Protein 4J44 (pdb70)

GO terms:
  GO:0061630 ubiquitin protein ligase activity (F, IDA)
  GO:0004869 cysteine-type endopeptidase inhibitor activity (F, IDA)
  GO:0042742 defense response to bacterium (P, IDA)
  GO:0032481 positive regulation of type I interferon production (P, IDA)
  GO:0070427 nucleotide-binding oligomerization domain containing 1 signaling pathway (P, IDA)
  GO:0070431 nucleotide-binding oligomerization domain containing 2 signaling pathway (P, IDA)
  GO:0005737 cytoplasm (C, IC)
  GO:0005515 protein binding (F, IPI)
  GO:0004842 ubiquitin-protein transferase activity (F, IDA)
  GO:0005634 nucleus (C, IDA)
  GO:0005737 cytoplasm (C, IDA)
  GO:0043066 negative regulation of apoptotic process (P, IDA)
  GO:0043123 positive regulation of canonical NF-kappaB signal transduction (P, IDA)
  GO:1902530 positive regulation of protein linear polyubiquitination (P, IDA)
  GO:0070534 protein K63-linked ubiquitination (P, IDA)
  GO:0061630 ubiquitin protein ligase activity (F, EXP)
  GO:0005634 nucleus (C, EXP)
  GO:0005737 cytoplasm (C, EXP)
  GO:0045088 regulation of innate immune response (P, TAS)
  GO:0030510 regulation of BMP signaling pathway (P, TAS)

B-factor: mean 21.49, std 8.93, range [11.05, 57.55]

CATH classification: 1.10.1170.10

Structure (mmCIF, N/CA/C/O backbone):
data_4J44
#
_entry.id   4J44
#
_cell.length_a   74.889
_cell.length_b   74.889
_cell.length_c   109.022
_cell.angle_alpha   90.00
_cell.angle_beta   90.00
_cell.angle_gamma   90.00
#
_symmetry.space_group_name_H-M   'I 4 2 2'
#
loop_
_entity.id
_entity.type
_entity.pdbx_description
1 polymer 'E3 ubiquitin-protein ligase XIAP'
2 polymer 'PEPTIDE (ALA-ILE-ALA-VAL)'
3 non-polymer 'ZINC ION'
4 water water
#
loop_
_atom_site.group_PDB
_atom_site.id
_atom_site.type_symbol
_atom_site.label_atom_id
_atom_site.label_alt_id
_atom_site.label_comp_id
_atom_site.label_asym_id
_atom_site.label_entity_id
_atom_site.label_seq_id
_atom_site.pdbx_PDB_ins_code
_atom_site.Cartn_x
_atom_site.Cartn_y
_atom_site.Cartn_z
_atom_site.occupancy
_atom_site.B_iso_or_equiv
_atom_site.auth_seq_id
_atom_site.auth_comp_id
_atom_site.auth_asym_id
_atom_site.auth_atom_id
_atom_site.pdbx_PDB_model_num
ATOM 1 N N . GLY A 1 1 ? 11.922 14.235 24.934 1.00 35.09 151 GLY A N 1
ATOM 2 C CA . GLY A 1 1 ? 11.842 14.243 23.437 1.00 31.39 151 GLY A CA 1
ATOM 3 C C . GLY A 1 1 ? 13.174 14.020 22.742 1.00 27.36 151 GLY A C 1
ATOM 4 O O . GLY A 1 1 ? 14.247 13.994 23.364 1.00 28.59 151 GLY A O 1
ATOM 5 N N . THR A 1 2 ? 13.111 13.860 21.437 1.00 23.50 152 THR A N 1
ATOM 6 C CA . THR A 1 2 ? 14.296 13.501 20.682 1.00 21.67 152 THR A CA 1
ATOM 7 C C . THR A 1 2 ? 15.083 14.721 20.179 1.00 19.18 152 THR A C 1
ATOM 8 O O . THR A 1 2 ? 16.183 14.538 19.705 1.00 17.72 152 THR A O 1
ATOM 12 N N . ILE A 1 3 ? 14.519 15.919 20.323 1.00 19.27 153 ILE A N 1
ATOM 13 C CA . ILE A 1 3 ? 15.209 17.198 20.090 1.00 18.24 153 ILE A CA 1
ATOM 14 C C . ILE A 1 3 ? 15.076 18.002 21.369 1.00 17.72 153 ILE A C 1
ATOM 15 O O . ILE A 1 3 ? 14.244 17.655 22.266 1.00 19.76 153 ILE A O 1
ATOM 20 N N . TYR A 1 4 ? 15.919 19.011 21.547 1.00 16.40 154 TYR A N 1
ATOM 21 C CA . TYR A 1 4 ? 15.862 19.787 22.770 1.00 16.16 154 TYR A CA 1
ATOM 22 C C . TYR A 1 4 ? 16.445 21.171 22.426 1.00 15.46 154 TYR A C 1
ATOM 23 O O . TYR A 1 4 ? 17.497 21.234 21.838 1.00 15.53 154 TYR A O 1
ATOM 32 N N . PRO A 1 5 ? 15.753 22.275 22.773 1.00 15.06 155 PRO A N 1
ATOM 33 C CA . PRO A 1 5 ? 16.242 23.614 22.467 1.00 14.61 155 PRO A CA 1
ATOM 34 C C . PRO A 1 5 ? 17.461 23.942 23.297 1.00 15.99 155 PRO A C 1
ATOM 35 O O . PRO A 1 5 ? 17.523 23.664 24.514 1.00 15.85 155 PRO A O 1
ATOM 39 N N . ARG A 1 6 ? 18.452 24.571 22.700 1.00 17.36 156 ARG A N 1
ATOM 40 C CA . ARG A 1 6 ? 19.549 25.127 23.446 1.00 20.37 156 ARG A CA 1
ATOM 41 C C . ARG A 1 6 ? 19.120 26.112 24.525 1.00 18.96 156 ARG A C 1
ATOM 42 O O . ARG A 1 6 ? 19.762 26.095 25.598 1.00 21.85 156 ARG A O 1
ATOM 50 N N . ASN A 1 7 ? 18.053 26.891 24.320 1.00 19.05 157 ASN A N 1
ATOM 51 C CA . ASN A 1 7 ? 17.516 27.828 25.366 1.00 18.19 157 ASN A CA 1
ATOM 52 C C . ASN A 1 7 ? 15.998 27.781 25.528 1.00 19.43 157 ASN A C 1
ATOM 53 O O . ASN A 1 7 ? 15.229 28.465 24.860 1.00 18.22 157 ASN A O 1
ATOM 58 N N . PRO A 1 8 ? 15.512 26.896 26.435 1.00 19.03 158 PRO A N 1
ATOM 59 C CA . PRO A 1 8 ? 14.085 26.641 26.656 1.00 19.86 158 PRO A CA 1
ATOM 60 C C . PRO A 1 8 ? 13.282 27.896 27.025 1.00 17.89 158 PRO A C 1
ATOM 61 O O . PRO A 1 8 ? 12.177 28.094 26.464 1.00 21.75 158 PRO A O 1
ATOM 65 N N . ALA A 1 9 ? 13.848 28.791 27.766 1.00 22.98 159 ALA A N 1
ATOM 66 C CA . ALA A 1 9 ? 13.144 30.021 28.159 1.00 24.81 159 ALA A CA 1
ATOM 67 C C . ALA A 1 9 ? 12.843 30.882 26.923 1.00 26.00 159 ALA A C 1
ATOM 68 O O . ALA A 1 9 ? 11.750 31.473 26.787 1.00 30.29 159 ALA A O 1
ATOM 70 N N . MET A 1 10 ? 13.767 30.846 25.964 1.00 22.17 160 MET A N 1
ATOM 71 C CA . MET A 1 10 ? 13.619 31.631 24.735 1.00 20.34 160 MET A CA 1
ATOM 72 C C . MET A 1 10 ? 12.808 30.928 23.733 1.00 19.48 160 MET A C 1
ATOM 73 O O . MET A 1 10 ? 12.639 31.344 22.603 1.00 18.54 160 MET A O 1
ATOM 78 N N . TYR A 1 11 ? 12.196 29.843 24.239 1.00 21.78 161 TYR A N 1
ATOM 79 C CA . TYR A 1 11 ? 11.213 29.126 23.518 1.00 23.13 161 TYR A CA 1
ATOM 80 C C . TYR A 1 11 ? 10.066 30.018 23.054 1.00 21.41 161 TYR A C 1
ATOM 81 O O . TYR A 1 11 ? 9.525 29.867 21.976 1.00 24.45 161 TYR A O 1
ATOM 90 N N . SER A 1 12 ? 9.700 30.985 23.911 1.00 19.11 162 SER A N 1
ATOM 91 C CA . SER A 1 12 ? 8.624 31.914 23.718 1.00 20.62 162 SER A CA 1
ATOM 92 C C . SER A 1 12 ? 9.115 33.057 22.812 1.00 19.58 162 SER A C 1
ATOM 93 O O . SER A 1 12 ? 10.162 33.692 23.120 1.00 18.29 162 SER A O 1
ATOM 96 N N . GLU A 1 13 ? 8.341 33.378 21.776 1.00 18.87 163 GLU A N 1
ATOM 97 C CA . GLU A 1 13 ? 8.651 34.503 20.887 1.00 20.04 163 GLU A CA 1
ATOM 98 C C . GLU A 1 13 ? 8.585 35.816 21.647 1.00 20.95 163 GLU A C 1
ATOM 99 O O . GLU A 1 13 ? 9.390 36.726 21.388 1.00 20.01 163 GLU A O 1
ATOM 105 N N . GLU A 1 14 ? 7.663 35.948 22.592 1.00 20.78 164 GLU A N 1
ATOM 106 C CA . GLU A 1 14 ? 7.578 37.146 23.395 1.00 21.14 164 GLU A CA 1
ATOM 107 C C . GLU A 1 14 ? 8.826 37.314 24.260 1.00 19.23 164 GLU A C 1
ATOM 108 O O . GLU A 1 14 ? 9.301 38.447 24.410 1.00 19.64 164 GLU A O 1
ATOM 114 N N . ALA A 1 15 ? 9.350 36.240 24.817 1.00 18.16 165 ALA A N 1
ATOM 115 C CA . ALA A 1 15 ? 10.586 36.318 25.595 1.00 18.72 165 ALA A CA 1
ATOM 116 C C . ALA A 1 15 ? 11.748 36.732 24.695 1.00 16.80 165 ALA A C 1
ATOM 117 O O . ALA A 1 15 ? 12.611 37.515 25.121 1.00 17.21 165 ALA A O 1
ATOM 119 N N . ARG A 1 16 ? 11.790 36.223 23.457 1.00 16.47 166 ARG A N 1
ATOM 120 C CA . ARG A 1 16 ? 12.843 36.625 22.500 1.00 15.58 166 ARG A CA 1
ATOM 121 C C . ARG A 1 16 ? 12.698 38.096 22.190 1.00 16.11 166 ARG A C 1
ATOM 122 O O . ARG A 1 16 ? 13.711 38.807 22.090 1.00 16.40 166 ARG A O 1
ATOM 130 N N . LEU A 1 17 ? 11.512 38.605 21.961 1.00 16.84 167 LEU A N 1
ATOM 131 C CA . LEU A 1 17 ? 11.293 39.970 21.619 1.00 18.06 167 LEU A CA 1
ATOM 132 C C . LEU A 1 17 ? 11.783 40.871 22.733 1.00 17.64 167 LEU A C 1
ATOM 133 O O . LEU A 1 17 ? 12.487 41.853 22.488 1.00 17.30 167 LEU A O 1
ATOM 138 N N . LYS A 1 18 ? 11.453 40.556 23.979 1.00 18.44 168 LYS A N 1
ATOM 139 C CA . LYS A 1 18 ? 11.920 41.350 25.113 1.00 18.36 168 LYS A CA 1
ATOM 140 C C . LYS A 1 18 ? 13.431 41.472 25.214 1.00 17.26 168 LYS A C 1
ATOM 141 O O . LYS A 1 18 ? 13.967 42.472 25.704 1.00 16.37 168 LYS A O 1
ATOM 147 N N . SER A 1 19 ? 14.137 40.443 24.740 1.00 16.02 169 SER A N 1
ATOM 148 C CA . SER A 1 19 ? 15.609 40.454 24.805 1.00 15.95 169 SER A CA 1
ATOM 149 C C . SER A 1 19 ? 16.229 41.579 24.000 1.00 15.26 169 SER A C 1
ATOM 150 O O . SER A 1 19 ? 17.375 41.887 24.246 1.00 16.17 169 SER A O 1
ATOM 153 N N . PHE A 1 20 ? 15.479 42.210 23.091 1.00 15.08 170 PHE A N 1
ATOM 154 C CA . PHE A 1 20 ? 15.995 43.280 22.256 1.00 14.95 170 PHE A CA 1
ATOM 155 C C . PHE A 1 20 ? 15.830 44.677 22.852 1.00 15.75 170 PHE A C 1
ATOM 156 O O . PHE A 1 20 ? 16.050 45.663 22.181 1.00 16.71 170 PHE A O 1
ATOM 164 N N . GLN A 1 21 ? 15.508 44.746 24.138 1.00 17.38 171 GLN A N 1
ATOM 165 C CA . GLN A 1 21 ? 15.389 46.031 24.811 1.00 18.89 171 GLN A CA 1
ATOM 166 C C . GLN A 1 21 ? 16.534 46.994 24.534 1.00 18.48 171 GLN A C 1
ATOM 167 O O . GLN A 1 21 ? 16.286 48.190 24.342 1.00 19.46 171 GLN A O 1
ATOM 173 N N . ASN A 1 22 ? 17.750 46.467 24.533 1.00 16.37 172 ASN A N 1
ATOM 174 C CA . ASN A 1 22 ? 18.936 47.311 24.350 1.00 17.29 172 ASN A CA 1
ATOM 175 C C . ASN A 1 22 ? 19.663 46.968 23.045 1.00 15.21 172 ASN A C 1
ATOM 176 O O . ASN A 1 22 ? 20.874 47.211 22.898 1.00 16.05 172 ASN A O 1
ATOM 181 N N . TRP A 1 23 ? 18.947 46.433 22.056 1.00 13.73 173 TRP A N 1
ATOM 182 C CA . TRP A 1 23 ? 19.457 46.247 20.700 1.00 13.16 173 TRP A CA 1
ATOM 183 C C . TRP A 1 23 ? 20.038 47.574 20.198 1.00 13.38 173 TRP A C 1
ATOM 184 O O . TRP A 1 23 ? 19.429 48.620 20.358 1.00 13.39 173 TRP A O 1
ATOM 195 N N . PRO A 1 24 ? 21.231 47.557 19.583 1.00 14.32 174 PRO A N 1
ATOM 196 C CA . PRO A 1 24 ? 21.857 48.863 19.293 1.00 14.57 174 PRO A CA 1
ATOM 197 C C . PRO A 1 24 ? 21.174 49.635 18.195 1.00 13.23 174 PRO A C 1
ATOM 198 O O . PRO A 1 24 ? 20.549 49.070 17.280 1.00 12.81 174 PRO A O 1
ATOM 202 N N . ASP A 1 25 ? 21.365 50.939 18.239 1.00 13.21 175 ASP A N 1
ATOM 203 C CA . ASP A 1 25 ? 20.694 51.810 17.299 1.00 14.25 175 ASP A CA 1
ATOM 204 C C . ASP A 1 25 ? 21.224 51.677 15.877 1.00 13.90 175 ASP A C 1
ATOM 205 O O . ASP A 1 25 ? 20.501 52.028 14.952 1.00 15.94 175 ASP A O 1
ATOM 210 N N . TYR A 1 26 ? 22.423 51.150 15.682 1.00 13.89 176 TYR A N 1
ATOM 211 C CA . TYR A 1 26 ? 22.938 50.939 14.317 1.00 14.61 176 TYR A CA 1
ATOM 212 C C . TYR A 1 26 ? 22.469 49.606 13.714 1.00 15.22 176 TYR A C 1
ATOM 213 O O . TYR A 1 26 ? 22.640 49.407 12.503 1.00 16.00 176 TYR A O 1
ATOM 222 N N . ALA A 1 27 ? 21.838 48.740 14.500 1.00 15.36 177 ALA A N 1
ATOM 223 C CA . ALA A 1 27 ? 21.519 47.403 14.026 1.00 15.13 177 ALA A CA 1
ATOM 224 C C . ALA A 1 27 ? 20.227 47.490 13.250 1.00 15.75 177 ALA A C 1
ATOM 225 O O . ALA A 1 27 ? 19.156 47.781 13.822 1.00 16.05 177 ALA A O 1
ATOM 227 N N . HIS A 1 28 ? 20.255 47.272 11.951 1.00 15.39 178 HIS A N 1
ATOM 228 C CA . HIS A 1 28 ? 19.117 47.628 11.118 1.00 16.71 178 HIS A CA 1
ATOM 229 C C . HIS A 1 28 ? 17.947 46.661 11.128 1.00 16.05 178 HIS A C 1
ATOM 230 O O . HIS A 1 28 ? 16.812 47.076 10.903 1.00 17.61 178 HIS A O 1
ATOM 237 N N A LEU A 1 29 ? 18.187 45.378 11.400 0.50 14.08 179 LEU A N 1
ATOM 238 N N B LEU A 1 29 ? 18.187 45.385 11.418 0.50 14.07 179 LEU A N 1
ATOM 239 C CA A LEU A 1 29 ? 17.083 44.420 11.426 0.50 14.14 179 LEU A CA 1
ATOM 240 C CA B LEU A 1 29 ? 17.089 44.426 11.448 0.50 14.14 179 LEU A CA 1
ATOM 241 C C A LEU A 1 29 ? 16.226 44.691 12.649 0.50 13.56 179 LEU A C 1
ATOM 242 C C B LEU A 1 29 ? 16.225 44.686 12.662 0.50 13.55 179 LEU A C 1
ATOM 243 O O A LEU A 1 29 ? 16.717 45.116 13.681 0.50 14.11 179 LEU A O 1
ATOM 244 O O B LEU A 1 29 ? 16.711 45.080 13.708 0.50 14.16 179 LEU A O 1
ATOM 253 N N . THR A 1 30 ? 14.936 44.463 12.499 1.00 13.20 180 THR A N 1
ATOM 254 C CA . THR A 1 30 ? 13.998 44.669 13.597 1.00 13.70 180 THR A CA 1
ATOM 255 C C . THR A 1 30 ? 13.966 43.482 14.557 1.00 13.20 180 THR A C 1
ATOM 256 O O . THR A 1 30 ? 14.070 42.286 14.143 1.00 13.13 180 THR A O 1
ATOM 260 N N . PRO A 1 31 ? 13.806 43.773 15.849 1.00 13.10 181 PRO A N 1
ATOM 261 C CA . PRO A 1 31 ? 13.503 42.730 16.828 1.00 14.01 181 PRO A CA 1
ATOM 262 C C . PRO A 1 31 ? 12.349 41.820 16.403 1.00 14.28 181 PRO A C 1
ATOM 263 O O . PRO A 1 31 ? 12.414 40.598 16.568 1.00 14.61 181 PRO A O 1
ATOM 267 N N . ARG A 1 32 ? 11.319 42.390 15.787 1.00 14.21 182 ARG A N 1
ATOM 268 C CA . ARG A 1 32 ? 10.197 41.592 15.324 1.00 16.38 182 ARG A CA 1
ATOM 269 C C . ARG A 1 32 ? 10.645 40.510 14.346 1.00 15.65 182 ARG A C 1
ATOM 270 O O . ARG A 1 32 ? 10.298 39.345 14.515 1.00 15.41 182 ARG A O 1
ATOM 278 N N . GLU A 1 33 ? 11.407 40.894 13.336 1.00 14.98 183 GLU A N 1
ATOM 279 C CA . GLU A 1 33 ? 11.839 39.934 12.330 1.00 15.14 183 GLU A CA 1
ATOM 280 C C . GLU A 1 33 ? 12.770 38.882 12.965 1.00 14.08 183 GLU A C 1
ATOM 281 O O . GLU A 1 33 ? 12.675 37.688 12.704 1.00 13.95 183 GLU A O 1
ATOM 287 N N . LEU A 1 34 ? 13.712 39.336 13.804 1.00 12.56 184 LEU A N 1
ATOM 288 C CA . LEU A 1 34 ? 14.715 38.445 14.376 1.00 12.35 184 LEU A CA 1
ATOM 289 C C . LEU A 1 34 ? 14.048 37.396 15.296 1.00 12.42 184 LEU A C 1
ATOM 290 O O . LEU A 1 34 ? 14.301 36.194 15.208 1.00 12.68 184 LEU A O 1
ATOM 295 N N . ALA A 1 35 ? 13.184 37.871 16.196 1.00 13.08 185 ALA A N 1
ATOM 296 C CA . ALA A 1 35 ? 12.465 37.000 17.138 1.00 13.35 185 ALA A CA 1
ATOM 297 C C . ALA A 1 35 ? 11.585 35.986 16.414 1.00 14.19 185 ALA A C 1
ATOM 298 O O . ALA A 1 35 ? 11.531 34.803 16.836 1.00 14.74 185 ALA A O 1
ATOM 300 N N . SER A 1 36 ? 10.967 36.417 15.335 1.00 14.98 186 SER A N 1
ATOM 301 C CA . SER A 1 36 ? 10.142 35.488 14.545 1.00 16.63 186 SER A CA 1
ATOM 302 C C . SER A 1 36 ? 10.951 34.345 13.958 1.00 16.06 186 SER A C 1
ATOM 303 O O . SER A 1 36 ? 10.421 33.241 13.764 1.00 17.34 186 SER A O 1
ATOM 306 N N . ALA A 1 37 ? 12.214 34.611 13.611 1.00 13.55 187 ALA A N 1
ATOM 307 C CA . ALA A 1 37 ? 13.156 33.621 13.056 1.00 13.52 187 ALA A CA 1
ATOM 308 C C . ALA A 1 37 ? 13.841 32.795 14.127 1.00 12.47 187 ALA A C 1
ATOM 309 O O . ALA A 1 37 ? 14.750 32.040 13.843 1.00 12.76 187 ALA A O 1
ATOM 311 N N . GLY A 1 38 ? 13.375 32.882 15.378 1.00 12.81 188 GLY A N 1
ATOM 312 C CA . GLY A 1 38 ? 13.918 32.097 16.448 1.00 13.13 188 GLY A CA 1
ATOM 313 C C . GLY A 1 38 ? 15.048 32.708 17.244 1.00 12.56 188 GLY A C 1
ATOM 314 O O . GLY A 1 38 ? 15.615 32.052 18.088 1.00 12.62 188 GLY A O 1
ATOM 315 N N . LEU A 1 39 ? 15.392 33.956 16.906 1.00 12.02 189 LEU A N 1
ATOM 316 C CA . LEU A 1 39 ? 16.617 34.583 17.378 1.00 12.18 189 LEU A CA 1
ATOM 317 C C . LEU A 1 39 ? 16.357 35.563 18.523 1.00 11.74 189 LEU A C 1
ATOM 318 O O . LEU A 1 39 ? 15.351 36.286 18.534 1.00 13.77 189 LEU A O 1
ATOM 323 N N . TYR A 1 40 ? 17.263 35.580 19.502 1.00 12.59 190 TYR A N 1
ATOM 324 C CA . TYR A 1 40 ? 17.192 36.513 20.595 1.00 12.53 190 TYR A CA 1
ATOM 325 C C . TYR A 1 40 ? 18.546 37.198 20.780 1.00 12.51 190 TYR A C 1
ATOM 326 O O . TYR A 1 40 ? 19.571 36.710 20.354 1.00 12.47 190 TYR A O 1
ATOM 335 N N . TYR A 1 41 ? 18.525 38.323 21.456 1.00 12.38 191 TYR A N 1
ATOM 336 C CA . TYR A 1 41 ? 19.731 39.125 21.584 1.00 13.26 191 TYR A CA 1
ATOM 337 C C . TYR A 1 41 ? 20.613 38.607 22.703 1.00 14.37 191 TYR A C 1
ATOM 338 O O . TYR A 1 41 ? 20.127 38.420 23.827 1.00 15.95 191 TYR A O 1
ATOM 347 N N . THR A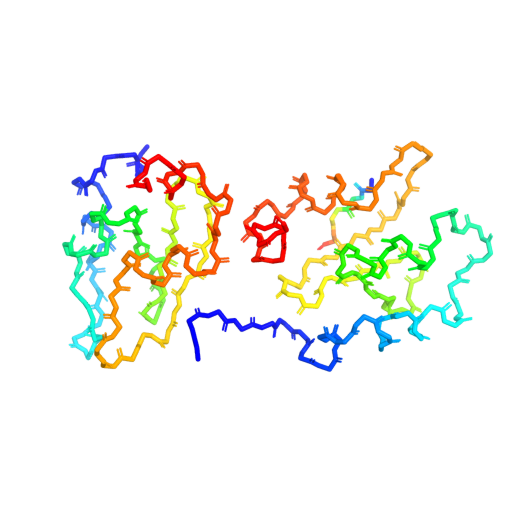 1 42 ? 21.898 38.457 22.418 1.00 14.90 192 THR A N 1
ATOM 348 C CA . THR A 1 42 ? 22.876 37.990 23.409 1.00 15.82 192 THR A CA 1
ATOM 349 C C . THR A 1 42 ? 23.387 39.116 24.304 1.00 16.08 192 THR A C 1
ATOM 350 O O . THR A 1 42 ? 24.055 38.849 25.287 1.00 17.38 192 THR A O 1
ATOM 354 N N . GLY A 1 43 ? 23.061 40.365 23.981 1.00 15.39 193 GLY A N 1
ATOM 355 C CA . GLY A 1 43 ? 23.537 41.517 24.735 1.00 16.56 193 GLY A CA 1
ATOM 356 C C . GLY A 1 43 ? 24.890 42.043 24.3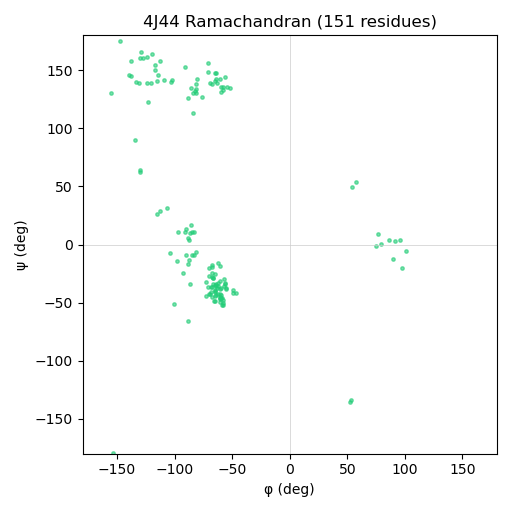07 1.00 18.60 193 GLY A C 1
ATOM 357 O O . GLY A 1 43 ? 25.369 42.987 24.949 1.00 19.67 193 GLY A O 1
ATOM 358 N N . ILE A 1 44 ? 25.484 41.482 23.264 1.00 17.34 194 ILE A N 1
ATOM 359 C CA . ILE A 1 44 ? 26.815 41.842 22.797 1.00 19.39 194 ILE A CA 1
ATOM 360 C C . ILE A 1 44 ? 26.713 42.273 21.350 1.00 17.44 194 ILE A C 1
ATOM 361 O O . ILE A 1 44 ? 26.272 41.511 20.531 1.00 17.35 194 ILE A O 1
ATOM 366 N N . GLY A 1 45 ? 27.142 43.491 21.035 1.00 17.16 195 GLY A N 1
ATOM 367 C CA . GLY A 1 45 ? 27.136 43.956 19.652 1.00 16.28 195 GLY A CA 1
ATOM 368 C C . GLY A 1 45 ? 25.776 43.782 18.973 1.00 14.51 195 GLY A C 1
ATOM 369 O O . GLY A 1 45 ? 24.750 44.153 19.548 1.00 15.52 195 GLY A O 1
ATOM 370 N N . ASP A 1 46 ? 25.771 43.292 17.763 1.00 13.76 196 ASP A N 1
ATOM 371 C CA . ASP A 1 46 ? 24.546 42.909 17.080 1.00 13.10 196 ASP A CA 1
ATOM 372 C C . ASP A 1 46 ? 24.413 41.382 17.014 1.00 12.74 196 ASP A C 1
ATOM 373 O O . ASP A 1 46 ? 23.797 40.855 16.090 1.00 12.23 196 ASP A O 1
ATOM 378 N N . GLN A 1 47 ? 24.944 40.685 18.018 1.00 13.26 197 GLN A N 1
ATOM 379 C CA . GLN A 1 47 ? 25.027 39.229 18.006 1.00 13.23 197 GLN A CA 1
ATOM 380 C C . GLN A 1 47 ? 23.716 38.659 18.603 1.00 13.00 197 GLN A C 1
ATOM 381 O O . GLN A 1 47 ? 23.303 39.008 19.710 1.00 13.49 197 GLN A O 1
ATOM 387 N N . VAL A 1 48 ? 23.084 37.766 17.826 1.00 12.64 198 VAL A N 1
ATOM 388 C CA . VAL A 1 48 ? 21.863 37.086 18.237 1.00 12.21 198 VAL A CA 1
ATOM 389 C C . VAL A 1 48 ? 22.140 35.611 18.247 1.00 12.24 198 VAL A C 1
ATOM 390 O O . VAL A 1 48 ? 23.114 35.121 17.675 1.00 12.89 198 VAL A O 1
ATOM 394 N N . GLN A 1 49 ? 21.246 34.881 18.907 1.00 12.09 199 GLN A N 1
ATOM 395 C CA . GLN A 1 49 ? 21.351 33.421 19.042 1.00 12.83 199 GLN A CA 1
ATOM 396 C C . GLN A 1 49 ? 19.992 32.767 18.843 1.00 11.78 199 GLN A C 1
ATOM 397 O O . GLN A 1 49 ? 18.965 33.331 19.235 1.00 12.55 199 GLN A O 1
ATOM 403 N N . CYS A 1 50 ? 20.012 31.578 18.235 1.00 12.40 200 CYS A N 1
ATOM 404 C CA . CYS A 1 50 ? 18.778 30.793 18.080 1.00 12.27 200 CYS A CA 1
ATOM 405 C C . CYS A 1 50 ? 18.476 29.969 19.346 1.00 12.03 200 CYS A C 1
ATOM 406 O O . CYS A 1 50 ? 19.343 29.263 19.850 1.00 13.93 200 CYS A O 1
ATOM 409 N N . PHE A 1 51 ? 17.227 30.066 19.829 1.00 12.86 201 PHE A N 1
ATOM 410 C CA . PHE A 1 51 ? 16.826 29.306 20.999 1.00 13.33 201 PHE A CA 1
ATOM 411 C C . PHE A 1 51 ? 16.845 27.801 20.746 1.00 13.40 201 PHE A C 1
ATOM 412 O O . PHE A 1 51 ? 16.973 27.009 21.716 1.00 14.57 201 PHE A O 1
ATOM 420 N N . ALA A 1 52 ? 16.701 27.376 19.495 1.00 12.22 202 ALA A N 1
ATOM 421 C CA . ALA A 1 52 ? 16.558 25.981 19.121 1.00 12.86 202 ALA A CA 1
ATOM 422 C C . ALA A 1 52 ? 17.917 25.349 18.903 1.00 12.46 202 ALA A C 1
ATOM 423 O O . ALA A 1 52 ? 18.330 24.477 19.675 1.00 13.50 202 ALA A O 1
ATOM 425 N N . CYS A 1 53 ? 18.660 25.800 17.878 1.00 12.84 203 CYS A N 1
ATOM 426 C CA . CYS A 1 53 ? 19.922 25.159 17.496 1.00 12.60 203 CYS A CA 1
ATOM 427 C C . CYS A 1 53 ? 21.116 25.734 18.271 1.00 13.69 203 CYS A C 1
ATOM 428 O O . CYS A 1 53 ? 22.159 25.113 18.276 1.00 14.64 203 CYS A O 1
ATOM 431 N N . GLY A 1 54 ? 20.951 26.894 18.885 1.00 13.28 204 GLY A N 1
ATOM 432 C CA . GLY A 1 54 ? 22.037 27.565 19.561 1.00 14.22 204 GLY A CA 1
ATOM 433 C C . GLY A 1 54 ? 23.002 28.330 18.663 1.00 13.51 204 GLY A C 1
ATOM 434 O O . GLY A 1 54 ? 23.985 28.886 19.164 1.00 14.78 204 GLY A O 1
ATOM 435 N N . GLY A 1 55 ? 22.780 28.344 17.363 1.00 13.21 205 GLY A N 1
ATOM 436 C CA . GLY A 1 55 ? 23.655 29.109 16.476 1.00 13.74 205 GLY A CA 1
ATOM 437 C C . GLY A 1 55 ? 23.584 30.582 16.756 1.00 12.82 205 GLY A C 1
ATOM 438 O O . GLY A 1 55 ? 22.573 31.115 17.135 1.00 13.27 205 GLY A O 1
ATOM 439 N N . LYS A 1 56 ? 24.730 31.235 16.541 1.00 13.45 206 LYS A N 1
ATOM 440 C CA . LYS A 1 56 ? 24.907 32.661 16.786 1.00 13.61 206 LYS A CA 1
ATOM 441 C C . LYS A 1 56 ? 25.307 33.356 15.486 1.00 13.73 206 LYS A C 1
ATOM 442 O O . LYS A 1 56 ? 26.131 32.844 14.726 1.00 13.72 206 LYS A O 1
ATOM 448 N N . LEU A 1 57 ? 24.724 34.537 15.278 1.00 13.21 207 LEU A N 1
ATOM 449 C CA . LEU A 1 57 ? 24.930 35.342 14.087 1.00 13.65 207 LEU A CA 1
ATOM 450 C C . LEU A 1 57 ? 25.250 36.749 14.502 1.00 13.20 207 LEU A C 1
ATOM 451 O O . LEU A 1 57 ? 24.592 37.312 15.394 1.00 13.30 207 LEU A O 1
ATOM 456 N N . LYS A 1 58 ? 26.208 37.349 13.800 1.00 13.26 208 LYS A N 1
ATOM 457 C CA . LYS A 1 58 ? 26.550 38.764 14.032 1.00 13.70 208 LYS A CA 1
ATOM 458 C C . LYS A 1 58 ? 26.994 39.425 12.735 1.00 13.28 208 LYS A C 1
ATOM 459 O O . LYS A 1 58 ? 27.067 38.814 11.685 1.00 13.70 208 LYS A O 1
ATOM 465 N N . ASN A 1 59 ? 27.234 40.740 12.826 1.00 13.49 209 ASN A N 1
ATOM 466 C CA . ASN A 1 59 ? 27.694 41.522 11.665 1.00 14.36 209 ASN A CA 1
ATOM 467 C C . ASN A 1 59 ? 26.738 41.429 10.502 1.00 13.76 209 ASN A C 1
ATOM 468 O O . ASN A 1 59 ? 27.042 41.081 9.393 1.00 14.64 209 ASN A O 1
ATOM 473 N N . TRP A 1 60 ? 25.502 41.750 10.833 1.00 13.88 210 TRP A N 1
ATOM 474 C CA . TRP A 1 60 ? 24.446 41.805 9.826 1.00 14.49 210 TRP A CA 1
ATOM 475 C C . TRP A 1 60 ? 24.755 42.842 8.747 1.00 15.70 210 TRP A C 1
ATOM 476 O O . TRP A 1 60 ? 25.311 43.903 9.039 1.00 17.70 210 TRP A O 1
ATOM 487 N N . GLU A 1 61 ? 24.406 42.512 7.518 1.00 16.92 211 GLU A N 1
ATOM 488 C CA . GLU A 1 61 ? 24.697 43.364 6.354 1.00 19.02 211 GLU A CA 1
ATOM 489 C C . GLU A 1 61 ? 23.395 43.820 5.728 1.00 19.43 211 GLU A C 1
ATOM 490 O O . GLU A 1 61 ? 22.389 43.145 5.798 1.00 18.45 211 GLU A O 1
ATOM 496 N N . PRO A 1 62 ? 23.404 44.976 5.025 1.00 21.27 212 PRO A N 1
ATOM 497 C CA . PRO A 1 62 ? 22.180 45.398 4.304 1.00 21.64 212 PRO A CA 1
ATOM 498 C C . PRO A 1 62 ? 21.746 44.325 3.301 1.00 21.95 212 PRO A C 1
ATOM 499 O O . PRO A 1 62 ? 22.566 43.719 2.661 1.00 23.59 212 PRO A O 1
ATOM 503 N N . GLY A 1 63 ? 20.461 44.029 3.271 1.00 21.70 213 GLY A N 1
ATOM 504 C CA . GLY A 1 63 ? 19.966 43.000 2.405 1.00 21.73 213 GLY A CA 1
ATOM 505 C C . GLY A 1 63 ? 19.773 41.663 3.099 1.00 20.73 213 GLY A C 1
ATOM 506 O O . GLY A 1 63 ? 19.056 40.776 2.582 1.00 22.16 213 GLY A O 1
ATOM 507 N N . ASP A 1 64 ? 20.435 41.458 4.245 1.00 20.04 214 ASP A N 1
ATOM 508 C CA . ASP A 1 64 ? 20.262 40.223 5.023 1.00 18.11 214 ASP A CA 1
ATOM 509 C C . ASP A 1 64 ? 18.823 40.164 5.527 1.00 17.79 214 ASP A C 1
ATOM 510 O O . ASP A 1 64 ? 18.228 41.156 5.910 1.00 17.76 214 ASP A O 1
ATOM 515 N N . ARG A 1 65 ? 18.287 38.966 5.487 1.00 17.51 215 ARG A N 1
ATOM 516 C CA . ARG A 1 65 ? 17.034 38.645 6.174 1.00 17.64 215 ARG A CA 1
ATOM 517 C C . ARG A 1 65 ? 17.300 37.645 7.292 1.00 15.22 215 ARG A C 1
ATOM 518 O O . ARG A 1 65 ? 18.174 36.787 7.163 1.00 15.55 215 ARG A O 1
ATOM 526 N N . ALA A 1 66 ? 16.562 37.739 8.387 1.00 14.40 216 ALA A N 1
ATOM 527 C CA . ALA A 1 66 ? 16.812 36.857 9.513 1.00 14.53 216 ALA A CA 1
ATOM 528 C C . ALA A 1 66 ? 16.645 35.391 9.149 1.00 13.75 216 ALA A C 1
ATOM 529 O O . ALA A 1 66 ? 17.506 34.567 9.436 1.00 13.85 216 ALA A O 1
ATOM 531 N N . TRP A 1 67 ? 15.538 35.020 8.498 1.00 14.39 217 TRP A N 1
ATOM 532 C CA . TRP A 1 67 ? 15.340 33.612 8.182 1.00 15.02 217 TRP A CA 1
ATOM 533 C C . TRP A 1 67 ? 16.371 33.084 7.204 1.00 15.19 217 TRP A C 1
ATOM 534 O O . TRP A 1 67 ? 16.851 31.978 7.345 1.00 15.01 217 TRP A O 1
ATOM 545 N N A SER A 1 68 ? 16.684 33.837 6.154 0.50 15.88 218 SER A N 1
ATOM 546 N N B SER A 1 68 ? 16.675 33.878 6.181 0.50 16.08 218 SER A N 1
ATOM 547 C CA A SER A 1 68 ? 17.623 33.312 5.162 0.50 16.32 218 SER A CA 1
ATOM 548 C CA B SER A 1 68 ? 17.616 33.457 5.156 0.50 16.88 218 SER A CA 1
ATOM 549 C C A SER A 1 68 ? 19.038 33.173 5.741 0.50 14.89 218 SER A C 1
ATOM 550 C C B SER A 1 68 ? 19.006 33.197 5.742 0.50 15.12 218 SER A C 1
ATOM 551 O O A SER A 1 68 ? 19.713 32.192 5.459 0.50 15.67 218 SER A O 1
ATOM 552 O O B SER A 1 68 ? 19.629 32.182 5.460 0.50 15.79 218 SER A O 1
ATOM 557 N N . GLU A 1 69 ? 19.478 34.116 6.575 1.00 14.41 219 GLU A N 1
ATOM 558 C CA . GLU A 1 69 ? 20.766 33.930 7.248 1.00 14.29 219 GLU A CA 1
ATOM 559 C C . GLU A 1 69 ? 20.735 32.758 8.227 1.00 13.53 219 GLU A C 1
ATOM 560 O O . GLU A 1 69 ? 21.691 31.997 8.307 1.00 14.17 219 GLU A O 1
ATOM 566 N N . HIS A 1 70 ? 19.645 32.590 8.971 1.00 12.80 220 HIS A N 1
ATOM 567 C CA . HIS A 1 70 ? 19.519 31.437 9.882 1.00 12.10 220 HIS A CA 1
ATOM 568 C C . HIS A 1 70 ? 19.593 30.129 9.104 1.00 13.39 220 HIS A C 1
ATOM 569 O O . HIS A 1 70 ? 20.345 29.231 9.476 1.00 13.21 220 HIS A O 1
ATOM 576 N N . ARG A 1 71 ? 18.859 30.025 8.007 1.00 13.97 221 ARG A N 1
ATOM 577 C CA . ARG A 1 71 ? 18.856 28.780 7.240 1.00 16.69 221 ARG A CA 1
ATOM 578 C C . ARG A 1 71 ? 20.179 28.565 6.513 1.00 16.98 221 ARG A C 1
ATOM 579 O O . ARG A 1 71 ? 20.620 27.425 6.363 1.00 17.40 221 ARG A O 1
ATOM 587 N N . ARG A 1 72 ? 20.808 29.625 6.014 1.00 16.02 222 ARG A N 1
ATOM 588 C CA . ARG A 1 72 ? 22.086 29.456 5.296 1.00 17.01 222 ARG A CA 1
ATOM 589 C C . ARG A 1 72 ? 23.175 28.935 6.204 1.00 16.21 222 ARG A C 1
ATOM 590 O O . ARG A 1 72 ? 23.979 28.065 5.811 1.00 16.61 222 ARG A O 1
ATOM 598 N N . HIS A 1 73 ? 23.243 29.435 7.436 1.00 14.52 223 HIS A N 1
ATOM 599 C CA . HIS A 1 73 ? 24.316 29.054 8.351 1.00 14.35 223 HIS A CA 1
ATOM 600 C C . HIS A 1 73 ? 23.998 27.807 9.137 1.00 13.42 223 HIS A C 1
ATOM 601 O O . HIS A 1 73 ? 24.899 27.040 9.419 1.00 14.26 223 HIS A O 1
ATOM 608 N N . PHE A 1 74 ? 22.719 27.609 9.482 1.00 12.86 224 PHE A N 1
ATOM 609 C CA . PHE A 1 74 ? 22.319 26.501 10.367 1.00 12.33 224 PHE A CA 1
ATOM 610 C C . PHE A 1 74 ? 21.164 25.732 9.747 1.00 12.31 224 PHE A C 1
ATOM 611 O O . PHE A 1 74 ? 20.070 25.688 10.310 1.00 12.50 224 PHE A O 1
ATOM 619 N N . PRO A 1 75 ? 21.406 25.093 8.589 1.00 12.56 225 PRO A N 1
ATOM 620 C CA . PRO A 1 75 ? 20.289 24.488 7.856 1.00 13.29 225 PRO A CA 1
ATOM 621 C C . PRO A 1 75 ? 19.633 23.298 8.516 1.00 12.51 225 PRO A C 1
ATOM 622 O O . PRO A 1 75 ? 18.518 22.941 8.139 1.00 14.33 225 PRO A O 1
ATOM 626 N N . ASN A 1 76 ? 20.313 22.698 9.480 1.00 12.69 226 ASN A N 1
ATOM 627 C CA . ASN A 1 76 ? 19.808 21.514 10.160 1.00 13.00 226 ASN A CA 1
ATOM 628 C C . ASN A 1 76 ? 19.117 21.858 11.487 1.00 12.43 226 ASN A C 1
ATOM 629 O O . ASN A 1 76 ? 18.756 20.941 12.235 1.00 12.98 226 ASN A O 1
ATOM 634 N N . CYS A 1 77 ? 18.864 23.135 11.752 1.00 11.41 227 CYS A N 1
ATOM 635 C CA . CYS A 1 77 ? 18.163 23.535 12.946 1.00 11.38 227 CYS A CA 1
ATOM 636 C C . CYS A 1 77 ? 16.710 23.061 12.888 1.00 12.29 227 CYS A C 1
ATOM 637 O O . CYS A 1 77 ? 16.018 23.190 11.858 1.00 12.59 227 CYS A O 1
ATOM 640 N N . PHE A 1 78 ? 16.210 22.565 14.019 1.00 12.52 228 PHE A N 1
ATOM 641 C CA . PHE A 1 78 ? 14.838 22.079 14.012 1.00 13.50 228 PHE A CA 1
ATOM 642 C C . PHE A 1 78 ? 13.828 23.190 13.830 1.00 13.99 228 PHE A C 1
ATOM 643 O O . PHE A 1 78 ? 12.730 22.962 13.317 1.00 14.87 228 PHE A O 1
ATOM 651 N N . PHE A 1 79 ? 14.157 24.411 14.251 1.00 13.91 229 PHE A N 1
ATOM 652 C CA . PHE A 1 79 ? 13.239 25.525 14.023 1.00 14.17 229 PHE A CA 1
ATOM 653 C C . PHE A 1 79 ? 13.180 25.899 12.529 1.00 14.36 229 PHE A C 1
ATOM 654 O O . PHE A 1 79 ? 12.109 26.089 11.952 1.00 16.44 229 PHE A O 1
ATOM 662 N N . VAL A 1 80 ? 14.339 25.933 11.878 1.00 14.02 230 VAL A N 1
ATOM 663 C CA . VAL A 1 80 ? 14.423 26.146 10.459 1.00 14.40 230 VAL A CA 1
ATOM 664 C C . VAL A 1 80 ? 13.637 25.056 9.739 1.00 14.38 230 VAL A C 1
ATOM 665 O O . VAL A 1 80 ? 12.871 25.365 8.790 1.00 17.72 230 VAL A O 1
ATOM 669 N N . LEU A 1 81 ? 13.810 23.800 10.121 1.00 14.16 231 LEU A N 1
ATOM 670 C CA . LEU A 1 81 ? 13.224 22.668 9.410 1.00 14.64 231 LEU A CA 1
ATOM 671 C C . LEU A 1 81 ? 11.748 22.413 9.781 1.00 16.11 231 LEU A C 1
ATOM 672 O O . LEU A 1 81 ? 11.133 21.561 9.149 1.00 16.43 231 LEU A O 1
ATOM 677 N N . GLY A 1 82 ? 11.231 23.131 10.770 1.00 17.53 232 GLY A N 1
ATOM 678 C CA . GLY A 1 82 ? 9.869 22.958 11.276 1.00 20.60 232 GLY A CA 1
ATOM 679 C C . GLY A 1 82 ? 9.004 24.080 10.761 1.00 23.31 232 GLY A C 1
ATOM 680 O O . GLY A 1 82 ? 7.803 24.054 10.981 1.00 24.08 232 GLY A O 1
ATOM 681 N N . ARG A 1 83 ? 9.614 25.070 10.093 1.00 25.43 233 ARG A N 1
ATOM 682 C CA . ARG A 1 83 ? 8.971 26.311 9.663 1.00 29.17 233 ARG A CA 1
ATOM 683 C C . ARG A 1 83 ? 7.833 26.038 8.687 1.00 29.32 233 ARG A C 1
ATOM 684 O O . ARG A 1 83 ? 7.981 25.209 7.777 1.00 31.12 233 ARG A O 1
ATOM 692 N N . ALA B 2 1 ? 25.282 38.024 7.247 1.00 15.51 1 ALA B N 1
ATOM 693 C CA . ALA B 2 1 ? 25.757 37.900 8.637 1.00 14.39 1 ALA B CA 1
ATOM 694 C C . ALA B 2 1 ? 26.807 36.788 8.682 1.00 14.45 1 ALA B C 1
ATOM 695 O O . ALA B 2 1 ? 26.874 36.004 7.745 1.00 16.00 1 ALA B O 1
ATOM 697 N N . ILE B 2 2 ? 27.570 36.735 9.768 1.00 15.33 2 ILE B N 1
ATOM 698 C CA . ILE B 2 2 ? 28.519 35.644 9.954 1.00 17.33 2 ILE B CA 1
ATOM 699 C C . ILE B 2 2 ? 28.154 34.836 11.185 1.00 15.80 2 ILE B C 1
ATOM 700 O O . ILE B 2 2 ? 27.625 35.349 12.168 1.00 15.82 2 ILE B O 1
ATOM 705 N N . ALA B 2 3 ? 28.488 33.552 11.127 1.00 15.83 3 ALA B N 1
ATOM 706 C CA . ALA B 2 3 ? 28.308 32.658 12.280 1.00 17.37 3 ALA B CA 1
ATOM 707 C C . ALA B 2 3 ? 29.430 32.824 13.235 1.00 19.46 3 ALA B C 1
ATOM 708 O O . ALA B 2 3 ? 30.576 33.002 12.824 1.00 22.03 3 ALA B O 1
ATOM 710 N N . VAL B 2 4 ? 29.129 32.763 14.519 1.00 19.29 4 VAL B N 1
ATOM 711 C CA . VAL B 2 4 ? 30.127 32.907 15.581 1.00 21.21 4 VAL B CA 1
ATOM 712 C C . VAL B 2 4 ? 30.582 31.512 15.977 1.00 22.92 4 VAL B C 1
ATOM 713 O O . VAL B 2 4 ? 29.771 30.685 16.401 1.00 22.82 4 VAL B O 1
ATOM 718 N N . ALA C 1 9 ? 28.225 9.782 0.481 1.00 32.83 159 ALA C N 1
ATOM 719 C CA . ALA C 1 9 ? 28.917 8.843 1.432 1.00 34.65 159 ALA C CA 1
ATOM 720 C C . ALA C 1 9 ? 27.925 8.209 2.396 1.00 32.81 159 ALA C C 1
ATOM 721 O O . ALA C 1 9 ? 27.868 6.990 2.532 1.00 31.15 159 ALA C O 1
ATOM 723 N N . MET C 1 10 ? 27.128 9.040 3.059 1.00 29.93 160 MET C N 1
ATOM 724 C CA . MET C 1 10 ? 26.015 8.551 3.856 1.00 27.73 160 MET C CA 1
ATOM 725 C C . MET C 1 10 ? 24.725 8.477 3.033 1.00 27.07 160 MET C C 1
ATOM 726 O O . MET C 1 10 ? 23.652 8.281 3.584 1.00 23.21 160 MET C O 1
ATOM 731 N N . TYR C 1 11 ? 24.817 8.646 1.701 1.00 28.10 161 TYR C N 1
ATOM 732 C CA . TYR C 1 11 ? 23.651 8.420 0.816 1.00 29.04 161 TYR C CA 1
ATOM 733 C C . TYR C 1 11 ? 23.190 6.977 0.743 1.00 31.06 161 TYR C C 1
ATOM 734 O O . TYR C 1 11 ? 21.985 6.698 0.598 1.00 32.01 161 TYR C O 1
ATOM 743 N N . SER C 1 12 ? 24.154 6.071 0.830 1.00 33.79 162 SER C N 1
ATOM 744 C CA . SER C 1 12 ? 23.874 4.636 0.840 1.00 37.86 162 SER C CA 1
ATOM 745 C C . SER C 1 12 ? 23.350 4.186 2.195 1.00 36.84 162 SER C C 1
ATOM 746 O O . SER C 1 12 ? 23.981 4.445 3.222 1.00 37.67 162 SER C O 1
ATOM 749 N N . GLU C 1 13 ? 22.200 3.512 2.186 1.00 39.86 163 GLU C N 1
ATOM 750 C CA . GLU C 1 13 ? 21.665 2.890 3.385 1.00 40.04 163 GLU C CA 1
ATOM 751 C C . GLU C 1 13 ? 22.693 1.940 4.002 1.00 39.77 163 GLU C C 1
ATOM 752 O O . GLU C 1 13 ? 22.822 1.878 5.222 1.00 32.86 163 GLU C O 1
ATOM 758 N N . GLU C 1 14 ? 23.439 1.222 3.166 1.00 39.35 164 GLU C N 1
ATOM 759 C CA . GLU C 1 14 ? 24.458 0.305 3.671 1.00 40.73 164 GLU C CA 1
ATOM 760 C C . GLU C 1 14 ? 25.565 1.046 4.440 1.00 36.06 164 GLU C C 1
ATOM 761 O O . GLU C 1 14 ? 26.047 0.560 5.455 1.00 33.94 164 GLU C O 1
ATOM 767 N N . ALA C 1 15 ? 25.942 2.233 3.975 1.00 34.84 165 ALA C N 1
ATOM 768 C CA . ALA C 1 15 ? 26.986 3.020 4.635 1.00 31.46 165 ALA C CA 1
ATOM 769 C C . ALA C 1 15 ? 26.479 3.609 5.956 1.00 28.67 165 ALA C C 1
ATOM 770 O O . ALA C 1 15 ? 27.237 3.763 6.913 1.00 27.37 165 ALA C O 1
ATOM 772 N N . ARG C 1 16 ? 25.194 3.924 5.999 1.00 25.93 166 ARG C N 1
ATOM 773 C CA . ARG C 1 16 ? 24.597 4.449 7.241 1.00 22.86 166 ARG C CA 1
ATOM 774 C C . ARG C 1 16 ? 24.590 3.310 8.262 1.00 23.37 166 ARG C C 1
ATOM 775 O O . ARG C 1 16 ? 24.885 3.519 9.442 1.00 21.20 166 ARG C O 1
ATOM 783 N N . LEU C 1 17 ? 24.341 2.079 7.801 1.00 25.15 167 LEU C N 1
ATOM 784 C CA . LEU C 1 17 ? 24.402 0.897 8.705 1.00 26.07 167 LEU C CA 1
ATOM 785 C C . LEU C 1 17 ? 25.775 0.726 9.343 1.00 26.61 167 LEU C C 1
ATOM 786 O O . LEU C 1 17 ? 25.889 0.481 10.538 1.00 25.23 167 LEU C O 1
ATOM 791 N N . LYS C 1 18 ? 26.825 0.888 8.556 1.00 29.39 168 LYS C N 1
ATOM 792 C CA . LYS C 1 18 ? 28.190 0.763 9.058 1.00 32.54 168 LYS C CA 1
ATOM 793 C C . LYS C 1 18 ? 28.538 1.746 10.151 1.00 29.58 168 LYS C C 1
ATOM 794 O O . LYS C 1 18 ? 29.353 1.450 11.022 1.00 30.35 168 LYS C O 1
ATOM 800 N N . SER C 1 19 ? 27.931 2.937 10.107 1.00 24.85 169 SER C N 1
ATOM 801 C CA . SER C 1 19 ? 28.161 3.928 11.143 1.00 23.45 169 SER C CA 1
ATOM 802 C C . SER C 1 19 ? 27.752 3.466 12.527 1.00 22.24 169 SER C C 1
ATOM 803 O O . SER C 1 19 ? 28.220 4.024 13.504 1.00 23.00 169 SER C O 1
ATOM 806 N N . PHE C 1 20 ? 26.905 2.427 12.596 1.00 22.13 170 PHE C N 1
ATOM 807 C CA . PHE C 1 20 ? 26.370 1.937 13.875 1.00 21.39 170 PHE C CA 1
ATOM 808 C C . PHE C 1 20 ? 27.272 0.933 14.573 1.00 23.41 170 PHE C C 1
ATOM 809 O O . PHE C 1 20 ? 26.851 0.298 15.533 1.00 23.24 170 PHE C O 1
ATOM 817 N N . GLN C 1 21 ? 28.539 0.878 14.166 1.00 26.17 171 GLN C N 1
ATOM 818 C CA . GLN C 1 21 ? 29.540 0.256 15.009 1.00 31.87 171 GLN C CA 1
ATOM 819 C C . GLN C 1 21 ? 29.493 1.080 16.296 1.00 30.59 171 GLN C C 1
ATOM 820 O O . GLN C 1 21 ? 29.392 2.311 16.271 1.00 33.58 171 GLN C O 1
ATOM 826 N N . ASN C 1 22 ? 29.505 0.402 17.413 1.00 30.20 172 ASN C N 1
ATOM 827 C CA . ASN C 1 22 ? 29.566 1.043 18.715 1.00 26.56 172 ASN C CA 1
ATOM 828 C C . ASN C 1 22 ? 28.232 1.647 19.141 1.00 21.71 172 ASN C C 1
ATOM 829 O O . ASN C 1 22 ? 28.189 2.260 20.175 1.00 22.75 172 ASN C O 1
ATOM 834 N N . TRP C 1 23 ? 27.158 1.384 18.405 1.00 19.64 173 TRP C N 1
ATOM 835 C CA . TRP C 1 23 ? 25.811 1.797 18.849 1.00 18.32 173 TRP C CA 1
ATOM 836 C C . TRP C 1 23 ? 25.544 1.110 20.205 1.00 18.11 173 TRP C C 1
ATOM 837 O O . TRP C 1 23 ? 25.799 -0.099 20.357 1.00 19.70 173 TRP C O 1
ATOM 848 N N . PRO C 1 24 ? 25.087 1.837 21.213 1.00 17.47 174 PRO C N 1
ATOM 849 C CA . PRO C 1 24 ? 25.026 1.242 22.539 1.00 18.28 174 PRO C CA 1
ATOM 850 C C . PRO C 1 24 ? 23.948 0.201 22.618 1.00 18.54 174 PRO C C 1
ATOM 851 O O . PRO C 1 24 ? 22.884 0.317 22.014 1.00 18.72 174 PRO C O 1
ATOM 855 N N . ASP C 1 25 ? 24.211 -0.812 23.454 1.00 19.23 175 ASP C N 1
ATOM 856 C CA . ASP C 1 25 ? 23.298 -1.958 23.617 1.00 22.16 175 ASP C CA 1
ATOM 857 C C . ASP C 1 25 ? 21.988 -1.591 24.245 1.00 22.11 175 ASP C C 1
ATOM 858 O O . ASP C 1 25 ? 20.967 -2.211 23.975 1.00 25.14 175 ASP C O 1
ATOM 863 N N . TYR C 1 26 ? 21.994 -0.552 25.070 1.00 21.25 176 TYR C N 1
ATOM 864 C CA . TYR C 1 26 ? 20.746 -0.138 25.713 1.00 22.17 176 TYR C CA 1
ATOM 865 C C . TYR C 1 26 ? 19.745 0.483 24.741 1.00 22.06 176 TYR C C 1
ATOM 866 O O . TYR C 1 26 ? 18.536 0.470 25.008 1.00 22.33 176 TYR C O 1
ATOM 875 N N . ALA C 1 27 ? 20.246 1.078 23.652 1.00 22.13 177 ALA C N 1
ATOM 876 C CA . ALA C 1 27 ? 19.418 1.997 22.858 1.00 22.12 177 ALA C CA 1
ATOM 877 C C . ALA C 1 27 ? 18.151 1.342 22.389 1.00 23.62 177 ALA C C 1
ATOM 878 O O . ALA C 1 27 ? 18.126 0.173 22.004 1.00 23.64 177 ALA C O 1
ATOM 880 N N . HIS C 1 28 ? 17.091 2.136 22.360 1.00 24.43 178 HIS C N 1
ATOM 881 C CA . HIS C 1 28 ? 15.740 1.625 22.208 1.00 27.11 178 HIS C CA 1
ATOM 882 C C . HIS C 1 28 ? 15.259 1.460 20.739 1.00 27.80 178 HIS C C 1
ATOM 883 O O . HIS C 1 28 ? 14.093 1.110 20.533 1.00 30.04 178 HIS C O 1
ATOM 890 N N . LEU C 1 29 ? 16.150 1.678 19.750 1.00 26.57 179 LEU C N 1
ATOM 891 C CA . LEU C 1 29 ? 15.923 1.341 18.303 1.00 26.48 179 LEU C CA 1
ATOM 892 C C . LEU C 1 29 ? 17.165 0.729 17.687 1.00 26.06 179 LEU C C 1
ATOM 893 O O . LEU C 1 29 ? 18.262 0.991 18.178 1.00 26.64 179 LEU C O 1
ATOM 898 N N . THR C 1 30 ? 16.992 -0.022 16.601 1.00 24.20 180 THR C N 1
ATOM 899 C CA . THR C 1 30 ? 18.073 -0.736 15.917 1.00 25.49 180 THR C CA 1
ATOM 900 C C . THR C 1 30 ? 18.737 0.082 14.807 1.00 23.94 180 THR C C 1
ATOM 901 O O . THR C 1 30 ? 18.068 0.916 14.183 1.00 24.70 180 THR C O 1
ATOM 905 N N . PRO C 1 31 ? 20.028 -0.211 14.515 1.00 23.24 181 PRO C N 1
ATOM 906 C CA . PRO C 1 31 ? 20.722 0.374 13.381 1.00 22.80 181 PRO C CA 1
ATOM 907 C C . PRO C 1 31 ? 19.970 0.293 12.071 1.00 23.53 181 PRO C C 1
ATOM 908 O O . PRO C 1 31 ? 19.971 1.269 11.331 1.00 23.51 181 PRO C O 1
ATOM 912 N N . ARG C 1 32 ? 19.331 -0.844 11.773 1.00 26.38 182 ARG C N 1
ATOM 913 C CA . ARG C 1 32 ? 18.674 -1.016 10.485 1.00 26.84 182 ARG C CA 1
ATOM 914 C C . ARG C 1 32 ? 17.443 -0.133 10.350 1.00 24.82 182 ARG C C 1
ATOM 915 O O . ARG C 1 32 ? 17.240 0.480 9.302 1.00 24.02 182 ARG C O 1
ATOM 923 N N . GLU C 1 33 ? 16.644 -0.049 11.399 1.00 23.42 183 GLU C N 1
ATOM 924 C CA . GLU C 1 33 ? 15.483 0.842 11.395 1.00 22.48 183 GLU C CA 1
ATOM 925 C C . GLU C 1 33 ? 15.923 2.333 11.176 1.00 20.43 183 GLU C C 1
ATOM 926 O O . GLU C 1 33 ? 15.353 3.080 10.360 1.00 20.92 183 GLU C O 1
ATOM 932 N N . LEU C 1 34 ? 16.952 2.718 11.903 1.00 19.14 184 LEU C N 1
ATOM 933 C CA . LEU C 1 34 ? 17.430 4.086 11.880 1.00 17.37 184 LEU C CA 1
ATOM 934 C C . LEU C 1 34 ? 17.978 4.386 10.494 1.00 16.37 184 LEU C C 1
ATOM 935 O O . LEU C 1 34 ? 17.653 5.434 9.879 1.00 16.40 184 LEU C O 1
ATOM 940 N N . ALA C 1 35 ? 18.827 3.503 9.977 1.00 18.49 185 ALA C N 1
ATOM 941 C CA . ALA C 1 35 ? 19.467 3.736 8.672 1.00 19.94 185 ALA C CA 1
ATOM 942 C C . ALA C 1 35 ? 18.458 3.824 7.535 1.00 20.12 185 ALA C C 1
ATOM 943 O O . ALA C 1 35 ? 18.625 4.632 6.605 1.00 20.41 185 ALA C O 1
ATOM 945 N N . SER C 1 36 ? 17.407 3.014 7.647 1.00 21.49 186 SER C N 1
ATOM 946 C CA . SER C 1 36 ? 16.339 3.032 6.641 1.00 21.55 186 SER C CA 1
ATOM 947 C C . SER C 1 36 ? 15.541 4.361 6.624 1.00 21.25 186 SER C C 1
ATOM 948 O O . SER C 1 36 ? 15.046 4.823 5.583 1.00 23.99 186 SER C O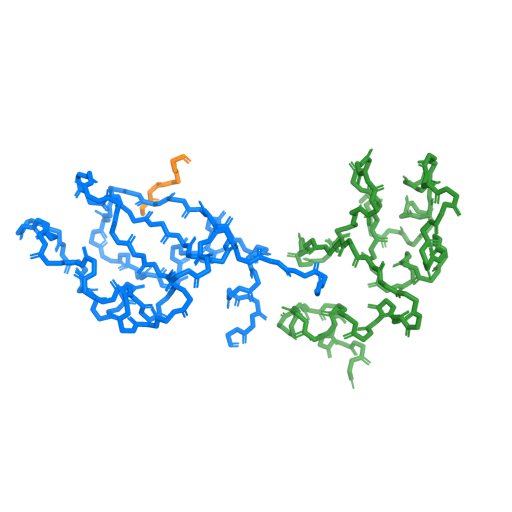 1
ATOM 951 N N . ALA C 1 37 ? 15.475 5.002 7.789 1.00 19.35 187 ALA C N 1
ATOM 952 C CA . ALA C 1 37 ? 14.836 6.321 7.943 1.00 18.84 187 ALA C CA 1
ATOM 953 C C . ALA C 1 37 ? 15.795 7.478 7.644 1.00 16.81 187 ALA C C 1
ATOM 954 O O . ALA C 1 37 ? 15.480 8.607 7.992 1.00 16.77 187 ALA C O 1
ATOM 956 N N . GLY C 1 38 ? 16.964 7.181 7.108 1.00 16.54 188 GLY C N 1
ATOM 957 C CA . GLY C 1 38 ? 17.903 8.220 6.631 1.00 16.35 188 GLY C CA 1
ATOM 958 C C . GLY C 1 38 ? 18.962 8.571 7.661 1.00 15.74 188 GLY C C 1
ATOM 959 O O . GLY C 1 38 ? 19.762 9.467 7.434 1.00 15.61 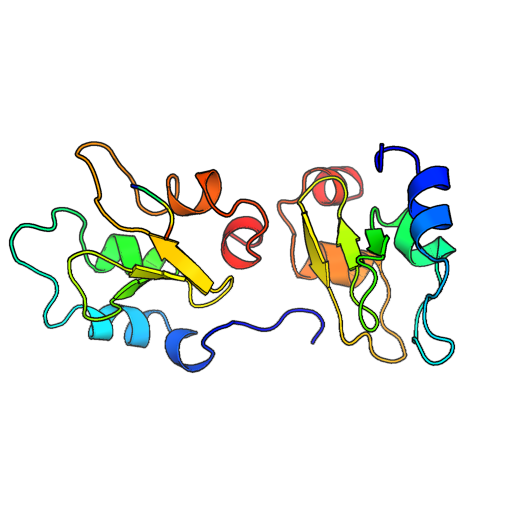188 GLY C O 1
ATOM 960 N N . LEU C 1 39 ? 18.987 7.885 8.798 1.00 15.77 189 LEU C N 1
ATOM 961 C CA . LEU C 1 39 ? 19.755 8.308 9.961 1.00 14.94 189 LEU C CA 1
ATOM 962 C C . LEU C 1 39 ? 21.026 7.516 10.128 1.00 16.56 189 LEU C C 1
ATOM 963 O O . LEU C 1 39 ? 21.005 6.279 9.912 1.00 18.61 189 LEU C O 1
ATOM 968 N N . TYR C 1 40 ? 22.123 8.147 10.505 1.00 15.39 190 TYR C N 1
ATOM 969 C CA . TYR C 1 40 ? 23.360 7.463 10.798 1.00 16.10 190 TYR C CA 1
ATOM 970 C C . TYR C 1 40 ? 23.851 7.887 12.174 1.00 15.10 190 TYR C C 1
ATOM 971 O O . TYR C 1 40 ? 23.469 8.956 12.700 1.00 14.19 190 TYR C O 1
ATOM 980 N N . TYR C 1 41 ? 24.723 7.110 12.788 1.00 15.25 191 TYR C N 1
ATOM 981 C CA . TYR C 1 41 ? 25.168 7.338 14.137 1.00 14.52 191 TYR C CA 1
ATOM 982 C C . TYR C 1 41 ? 26.257 8.398 14.117 1.00 15.22 191 TYR C C 1
ATOM 983 O O . TYR C 1 41 ? 27.148 8.354 13.285 1.00 16.91 191 TYR C O 1
ATOM 992 N N . THR C 1 42 ? 26.224 9.331 15.078 1.00 13.92 192 THR C N 1
ATOM 993 C CA . THR C 1 42 ? 27.220 10.392 15.148 1.00 14.37 192 THR C CA 1
ATOM 994 C C . THR C 1 42 ? 28.423 9.946 15.945 1.00 16.17 192 THR C C 1
ATOM 995 O O . THR C 1 42 ? 29.432 10.627 15.976 1.00 16.00 192 THR C O 1
ATOM 999 N N . GLY C 1 43 ? 28.288 8.830 16.657 1.00 16.44 193 GLY C N 1
ATOM 1000 C CA . GLY C 1 43 ? 29.358 8.301 17.477 1.00 19.07 193 GLY C CA 1
ATOM 1001 C C . GLY C 1 43 ? 29.252 8.582 18.940 1.00 20.34 193 GLY C C 1
ATOM 1002 O O . GLY C 1 43 ? 30.088 8.030 19.699 1.00 23.36 193 GLY C O 1
ATOM 1003 N N . ILE C 1 44 ? 28.277 9.384 19.386 1.00 20.48 194 ILE C N 1
ATOM 1004 C CA . ILE C 1 44 ? 28.089 9.667 20.813 1.00 21.68 194 ILE C CA 1
ATOM 1005 C C . ILE C 1 44 ? 26.669 9.325 21.281 1.00 18.07 194 ILE C C 1
ATOM 1006 O O . ILE C 1 44 ? 25.685 9.600 20.584 1.00 17.39 194 ILE C O 1
ATOM 1011 N N . GLY C 1 45 ? 26.590 8.730 22.479 1.00 17.15 195 GLY C N 1
ATOM 1012 C CA . GLY C 1 45 ? 25.315 8.374 23.085 1.00 16.72 195 GLY C CA 1
ATOM 1013 C C . GLY C 1 45 ? 24.501 7.544 22.128 1.00 15.18 195 GLY C C 1
ATOM 1014 O O . GLY C 1 45 ? 25.015 6.631 21.478 1.00 15.89 195 GLY C O 1
ATOM 1015 N N . ASP C 1 46 ? 23.219 7.925 22.021 1.00 14.07 196 ASP C N 1
ATOM 1016 C CA . ASP C 1 46 ? 22.315 7.326 21.043 1.00 13.84 196 ASP C CA 1
ATOM 1017 C C . ASP C 1 46 ? 21.913 8.369 19.969 1.00 12.87 196 ASP C C 1
ATOM 1018 O O . ASP C 1 46 ? 20.824 8.304 19.413 1.00 12.92 196 ASP C O 1
ATOM 1023 N N . GLN C 1 47 ? 22.805 9.333 19.710 1.00 12.62 197 GLN C N 1
ATOM 1024 C CA . GLN C 1 47 ? 22.516 10.407 18.781 1.00 12.19 197 GLN C CA 1
ATOM 1025 C C . GLN C 1 47 ? 22.733 9.987 17.318 1.00 12.07 197 GLN C C 1
ATOM 1026 O O . GLN C 1 47 ? 23.748 9.379 16.956 1.00 12.10 197 GLN C O 1
ATOM 1032 N N . VAL C 1 48 ? 21.765 10.321 16.478 1.00 11.82 198 VAL C N 1
ATOM 1033 C CA . VAL C 1 48 ? 21.853 10.070 15.060 1.00 12.03 198 VAL C CA 1
ATOM 1034 C C . VAL C 1 48 ? 21.540 11.349 14.305 1.00 12.16 198 VAL C C 1
ATOM 1035 O O . VAL C 1 48 ? 21.042 12.337 14.869 1.00 11.98 198 VAL C O 1
ATOM 1039 N N . GLN C 1 49 ? 21.867 11.327 13.023 1.00 12.12 199 GLN C N 1
ATOM 1040 C CA . GLN C 1 49 ? 21.746 12.472 12.154 1.00 13.10 199 GLN C CA 1
ATOM 1041 C C . GLN C 1 49 ? 21.216 12.036 10.788 1.00 12.11 199 GLN C C 1
ATOM 1042 O O . GLN C 1 49 ? 21.626 10.996 10.282 1.00 12.47 199 GLN C O 1
ATOM 1048 N N . CYS C 1 50 ? 20.419 12.896 10.144 1.00 11.78 200 CYS C N 1
ATOM 1049 C CA . CYS C 1 50 ? 19.896 12.576 8.812 1.00 12.39 200 CYS C CA 1
ATOM 1050 C C . CYS C 1 50 ? 20.871 12.971 7.696 1.00 12.90 200 CYS C C 1
ATOM 1051 O O . CYS C 1 50 ? 21.445 14.086 7.689 1.00 13.57 200 CYS C O 1
ATOM 1054 N N . PHE C 1 51 ? 21.062 12.078 6.730 1.00 13.63 201 PHE C N 1
ATOM 1055 C CA . PHE C 1 51 ? 21.974 12.321 5.599 1.00 14.37 201 PHE C CA 1
ATOM 1056 C C . PHE C 1 51 ? 21.470 13.416 4.680 1.00 14.32 201 PHE C C 1
ATOM 1057 O O . PHE C 1 51 ? 22.269 13.975 3.930 1.00 15.63 201 PHE C O 1
ATOM 1065 N N . ALA C 1 52 ? 20.187 13.733 4.722 1.00 13.09 202 ALA C N 1
ATOM 1066 C CA . ALA C 1 52 ? 19.568 14.696 3.806 1.00 13.97 202 ALA C CA 1
ATOM 1067 C C . ALA C 1 52 ? 19.381 16.060 4.454 1.00 13.97 202 ALA C C 1
ATOM 1068 O O . ALA C 1 52 ? 19.832 17.059 3.890 1.00 17.39 202 ALA C O 1
ATOM 1070 N N . CYS C 1 53 ? 18.777 16.145 5.621 1.00 13.32 203 CYS C N 1
ATOM 1071 C CA . CYS C 1 53 ? 18.538 17.415 6.292 1.00 12.32 203 CYS C CA 1
ATOM 1072 C C . CYS C 1 53 ? 19.554 17.765 7.353 1.00 12.45 203 CYS C C 1
ATOM 1073 O O . CYS C 1 53 ? 19.621 18.929 7.762 1.00 12.63 203 CYS C O 1
ATOM 1076 N N . GLY C 1 54 ? 20.389 16.808 7.795 1.00 12.02 204 GLY C N 1
ATOM 1077 C CA . GLY C 1 54 ? 21.329 17.050 8.848 1.00 12.43 204 GLY C CA 1
ATOM 1078 C C . GLY C 1 54 ? 20.737 17.116 10.244 1.00 11.91 204 GLY C C 1
ATOM 1079 O O . GLY C 1 54 ? 21.514 17.300 11.201 1.00 12.06 204 GLY C O 1
ATOM 1080 N N . GLY C 1 55 ? 19.449 16.973 10.391 1.00 11.94 205 GLY C N 1
ATOM 1081 C CA . GLY C 1 55 ? 18.837 17.063 11.708 1.00 11.62 205 GLY C CA 1
ATOM 1082 C C . GLY C 1 55 ? 19.301 15.953 12.629 1.00 11.05 205 GLY C C 1
ATOM 1083 O O . GLY C 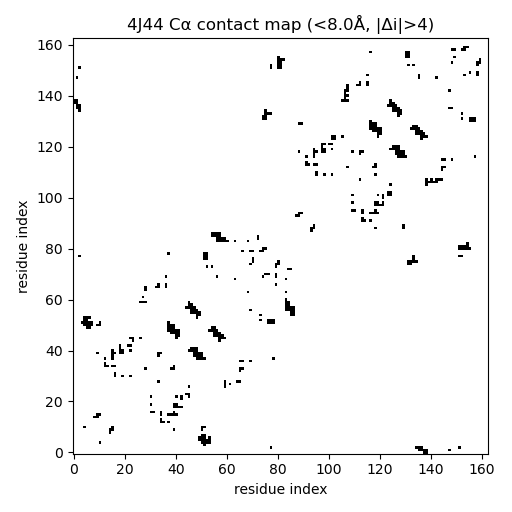1 55 ? 19.504 14.806 12.200 1.00 11.90 205 GLY C O 1
ATOM 1084 N N . LYS C 1 56 ? 19.480 16.278 13.900 1.00 11.08 206 LYS C N 1
ATOM 1085 C CA . LYS C 1 56 ? 19.972 15.341 14.908 1.00 11.23 206 LYS C CA 1
ATOM 1086 C C . LYS C 1 56 ? 18.873 14.956 15.866 1.00 11.98 206 LYS C C 1
ATOM 1087 O O . LYS C 1 56 ? 18.060 15.765 16.289 1.00 12.40 206 LYS C O 1
ATOM 1093 N N . LEU C 1 57 ? 18.867 13.683 16.248 1.00 11.54 207 LEU C N 1
ATOM 1094 C CA . LEU C 1 57 ? 17.889 13.109 17.185 1.00 12.96 207 LEU C CA 1
ATOM 1095 C C . LEU C 1 57 ? 18.639 12.270 18.201 1.00 12.63 207 LEU C C 1
ATOM 1096 O O . LEU C 1 57 ? 19.562 11.530 17.829 1.00 13.01 207 LEU C O 1
ATOM 1101 N N . LYS C 1 58 ? 18.230 12.332 19.456 1.00 13.43 208 LYS C N 1
ATOM 1102 C CA . LYS C 1 58 ? 18.842 11.534 20.512 1.00 14.22 208 LYS C CA 1
ATOM 1103 C C . LYS C 1 58 ? 17.851 11.296 21.618 1.00 14.67 208 LYS C C 1
ATOM 1104 O O . LYS C 1 58 ? 16.719 11.783 21.558 1.00 15.34 208 LYS C O 1
ATOM 1110 N N . ASN C 1 59 ? 18.297 10.583 22.645 1.00 14.69 209 ASN C N 1
ATOM 1111 C CA . ASN C 1 59 ? 17.445 10.250 23.805 1.00 17.06 209 ASN C CA 1
ATOM 1112 C C . ASN C 1 59 ? 16.146 9.573 23.381 1.00 15.97 209 ASN C C 1
ATOM 1113 O O . ASN C 1 59 ? 15.044 9.971 23.803 1.00 17.47 209 ASN C O 1
ATOM 1118 N N . TRP C 1 60 ? 16.287 8.565 22.540 1.00 16.03 210 TRP C N 1
ATOM 1119 C CA . TRP C 1 60 ? 15.180 7.742 22.051 1.00 16.84 210 TRP C CA 1
ATOM 1120 C C . TRP C 1 60 ? 14.576 7.019 23.247 1.00 18.52 210 TRP C C 1
ATOM 1121 O O . TRP C 1 60 ? 15.298 6.567 24.142 1.00 20.45 210 TRP C O 1
ATOM 1132 N N . GLU C 1 61 ? 13.261 6.942 23.263 1.00 20.23 211 GLU C N 1
ATOM 1133 C CA . GLU C 1 61 ? 12.536 6.266 24.341 1.00 22.74 211 GLU C CA 1
ATOM 1134 C C . GLU C 1 61 ? 11.866 5.024 23.822 1.00 22.06 211 GLU C C 1
ATOM 1135 O O . GLU C 1 61 ? 11.590 4.892 22.634 1.00 21.24 211 GLU C O 1
ATOM 1141 N N . PRO C 1 62 ? 11.566 4.086 24.730 1.00 21.98 212 PRO C N 1
ATOM 1142 C CA . PRO C 1 62 ? 10.867 2.846 24.291 1.00 22.70 212 PRO C CA 1
ATOM 1143 C C . PRO C 1 62 ? 9.577 3.146 23.525 1.00 23.37 212 PRO C C 1
ATOM 1144 O O . PRO C 1 62 ? 8.830 4.033 23.908 1.00 24.13 212 PRO C O 1
ATOM 1148 N N . GLY C 1 63 ? 9.346 2.453 22.418 1.00 23.63 213 GLY C N 1
ATOM 1149 C CA . GLY C 1 63 ? 8.151 2.695 21.601 1.00 25.54 213 GLY C CA 1
ATOM 1150 C C . GLY C 1 63 ? 8.320 3.749 20.508 1.00 24.72 213 GLY C C 1
ATOM 1151 O O . GLY C 1 63 ? 7.465 3.864 19.627 1.00 25.10 213 GLY C O 1
ATOM 1152 N N . ASP C 1 64 ? 9.406 4.531 20.542 1.00 23.17 214 ASP C N 1
ATOM 1153 C CA . ASP C 1 64 ? 9.653 5.514 19.465 1.00 21.66 214 ASP C CA 1
ATOM 1154 C C . ASP C 1 64 ? 9.898 4.789 18.167 1.00 22.01 214 ASP C C 1
ATOM 1155 O O . ASP C 1 64 ? 10.524 3.732 18.166 1.00 24.40 214 ASP C O 1
ATOM 1160 N N . ARG C 1 65 ? 9.494 5.401 17.047 1.00 21.95 215 ARG C N 1
ATOM 1161 C CA . ARG C 1 65 ? 9.801 4.882 15.705 1.00 21.46 215 ARG C CA 1
ATOM 1162 C C . ARG C 1 65 ? 10.701 5.906 15.005 1.00 19.85 215 ARG C C 1
ATOM 1163 O O . ARG C 1 65 ? 10.483 7.107 15.173 1.00 19.24 215 ARG C O 1
ATOM 1171 N N . ALA C 1 66 ? 11.692 5.458 14.260 1.00 17.41 216 ALA C N 1
ATOM 1172 C CA . ALA C 1 66 ? 12.638 6.360 13.588 1.00 16.66 216 ALA C CA 1
ATOM 1173 C C . ALA C 1 66 ? 11.925 7.311 12.630 1.00 18.26 216 ALA C C 1
ATOM 1174 O O . ALA C 1 66 ? 12.149 8.546 12.691 1.00 17.23 216 ALA C O 1
ATOM 1176 N N . TRP C 1 67 ? 11.101 6.788 11.735 1.00 18.26 217 TRP C N 1
ATOM 1177 C CA . TRP C 1 67 ? 10.433 7.652 10.784 1.00 18.39 217 TRP C CA 1
ATOM 1178 C C . TRP C 1 67 ? 9.535 8.683 11.467 1.00 16.40 217 TRP C C 1
ATOM 1179 O O . TRP C 1 67 ? 9.493 9.865 11.067 1.00 17.60 217 TRP C O 1
ATOM 1190 N N . SER C 1 68 ? 8.793 8.266 12.476 1.00 19.66 218 SER C N 1
ATOM 1191 C CA . SER C 1 68 ? 7.886 9.164 13.142 1.00 18.84 218 SER C CA 1
ATOM 1192 C C . SER C 1 68 ? 8.576 10.355 13.768 1.00 18.29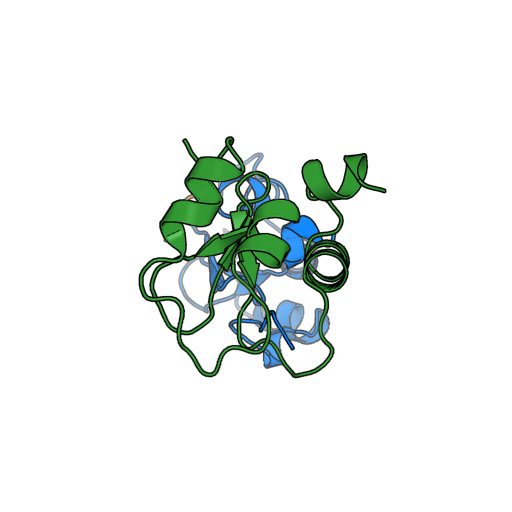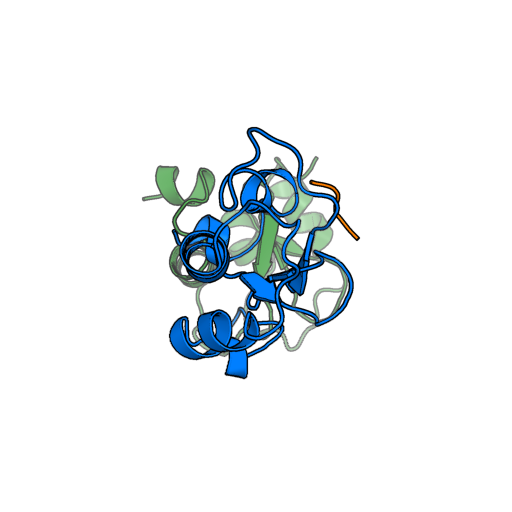 218 SER C C 1
ATOM 1193 O O . SER C 1 68 ? 8.112 11.492 13.682 1.00 17.93 218 SER C O 1
ATOM 1196 N N . GLU C 1 69 ? 9.681 10.069 14.443 1.00 17.08 219 GLU C N 1
ATOM 1197 C CA . GLU C 1 69 ? 10.430 11.166 15.072 1.00 16.43 219 GLU C CA 1
ATOM 1198 C C . GLU C 1 69 ? 11.094 12.087 14.037 1.00 16.00 219 GLU C C 1
ATOM 1199 O O . GLU C 1 69 ? 11.067 13.295 14.206 1.00 15.70 219 GLU C O 1
ATOM 1205 N N . HIS C 1 70 ? 11.637 11.475 12.999 1.00 14.51 220 HIS C N 1
ATOM 1206 C CA . HIS C 1 70 ? 12.296 12.233 11.915 1.00 14.78 220 HIS C CA 1
ATOM 1207 C C . HIS C 1 70 ? 11.281 13.214 11.329 1.00 16.08 220 HIS C C 1
ATOM 1208 O O . HIS C 1 70 ? 11.547 14.411 11.169 1.00 16.48 220 HIS C O 1
ATOM 1215 N N . ARG C 1 71 ? 10.113 12.736 10.955 1.00 16.67 221 ARG C N 1
ATOM 1216 C CA . ARG C 1 71 ? 9.093 13.604 10.387 1.00 18.86 221 ARG C CA 1
ATOM 1217 C C . ARG C 1 71 ? 8.523 14.617 11.379 1.00 18.95 221 ARG C C 1
ATOM 1218 O O . ARG C 1 71 ? 8.191 15.763 11.018 1.00 20.01 221 ARG C O 1
ATOM 1226 N N . ARG C 1 72 ? 8.370 14.212 12.634 1.00 19.38 222 ARG C N 1
ATOM 1227 C CA . ARG C 1 72 ? 7.828 15.155 13.605 1.00 20.58 222 ARG C CA 1
ATOM 1228 C C . ARG C 1 72 ? 8.723 16.375 13.794 1.00 21.19 222 ARG C C 1
ATOM 1229 O O . ARG C 1 72 ? 8.241 17.499 13.854 1.00 20.49 222 ARG C O 1
ATOM 1237 N N . HIS C 1 73 ? 10.014 16.146 13.866 1.00 18.34 223 HIS C N 1
ATOM 1238 C CA . HIS C 1 73 ? 10.935 17.245 14.166 1.00 18.94 223 HIS C CA 1
ATOM 1239 C C . HIS C 1 73 ? 11.530 17.960 12.976 1.00 17.14 223 HIS C C 1
ATOM 1240 O O . HIS C 1 73 ? 11.905 19.140 13.105 1.00 18.13 223 HIS C O 1
ATOM 1247 N N . PHE C 1 74 ? 11.596 17.293 11.839 1.00 15.48 224 PHE C N 1
ATOM 1248 C CA . PHE C 1 74 ? 12.208 17.872 10.658 1.00 14.96 224 PHE C CA 1
ATOM 1249 C C . PHE C 1 74 ? 11.267 17.724 9.485 1.00 15.28 224 PHE C C 1
ATOM 1250 O O . PHE C 1 74 ? 11.607 17.117 8.503 1.00 15.02 224 PHE C O 1
ATOM 1258 N N . PRO C 1 75 ? 10.071 18.335 9.551 1.00 15.56 225 PRO C N 1
ATOM 1259 C CA . PRO C 1 75 ? 9.082 18.070 8.507 1.00 17.37 225 PRO C CA 1
ATOM 1260 C C . PRO C 1 75 ? 9.466 18.606 7.135 1.00 17.20 225 PRO C C 1
ATOM 1261 O O . PRO C 1 75 ? 8.991 18.074 6.129 1.00 18.86 225 PRO C O 1
ATOM 1265 N N . ASN C 1 76 ? 10.320 19.628 7.055 1.00 16.20 226 ASN C N 1
ATOM 1266 C CA . ASN C 1 76 ? 10.765 20.175 5.762 1.00 16.50 226 ASN C CA 1
ATOM 1267 C C . ASN C 1 76 ? 11.987 19.460 5.184 1.00 15.84 226 ASN C C 1
ATOM 1268 O O . ASN C 1 76 ? 12.482 19.889 4.156 1.00 16.58 226 ASN C O 1
ATOM 1273 N N . CYS C 1 77 ? 12.482 18.410 5.818 1.00 14.46 227 CYS C N 1
ATOM 1274 C CA . CYS C 1 77 ? 13.526 17.554 5.231 1.00 14.50 227 CYS C CA 1
ATOM 1275 C C . CYS C 1 77 ? 12.990 17.016 3.918 1.00 14.56 227 CYS C C 1
ATOM 1276 O O . CYS C 1 77 ? 11.856 16.494 3.830 1.00 15.00 227 CYS C O 1
ATOM 1279 N N . PHE C 1 78 ? 13.791 17.091 2.866 1.00 14.05 228 PHE C N 1
ATOM 1280 C CA . PHE C 1 78 ? 13.370 16.612 1.563 1.00 15.05 228 PHE C CA 1
ATOM 1281 C C . PHE C 1 78 ? 13.117 15.137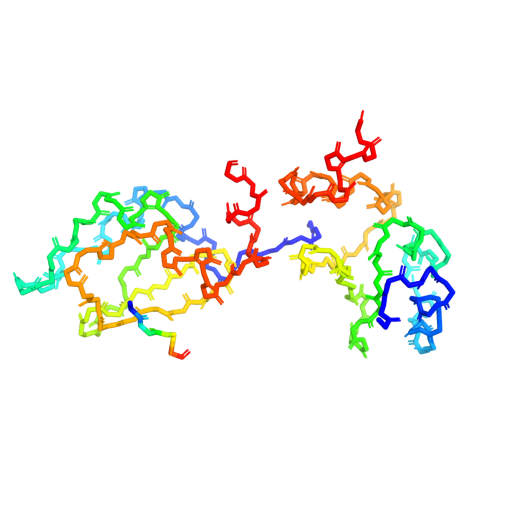 1.524 1.00 15.23 228 PHE C C 1
ATOM 1282 O O . PHE C 1 78 ? 12.235 14.668 0.790 1.00 15.84 228 PHE C O 1
ATOM 1290 N N . PHE C 1 79 ? 13.895 14.376 2.291 1.00 14.77 229 PHE C N 1
ATOM 1291 C CA . PHE C 1 79 ? 13.718 12.929 2.390 1.00 15.73 229 PHE C CA 1
ATOM 1292 C C . PHE C 1 79 ? 12.395 12.591 3.088 1.00 16.70 229 PHE C C 1
ATOM 1293 O O . PHE C 1 79 ? 11.618 11.777 2.611 1.00 17.72 229 PHE C O 1
ATOM 1301 N N . VAL C 1 80 ? 12.103 13.275 4.184 1.00 16.32 230 VAL C N 1
ATOM 1302 C CA . VAL C 1 80 ? 10.779 13.155 4.837 1.00 17.30 230 VAL C CA 1
ATOM 1303 C C . VAL C 1 80 ? 9.650 13.524 3.854 1.00 17.60 230 VAL C C 1
ATOM 1304 O O . VAL C 1 80 ? 8.680 12.792 3.725 1.00 18.63 230 VAL C O 1
ATOM 1308 N N . LEU C 1 81 ? 9.770 14.636 3.154 1.00 17.91 231 LEU C N 1
ATOM 1309 C CA . LEU C 1 81 ? 8.713 15.102 2.247 1.00 19.27 231 LEU C CA 1
ATOM 1310 C C . LEU C 1 81 ? 8.440 14.077 1.160 1.00 20.17 231 LEU C C 1
ATOM 1311 O O . LEU C 1 81 ? 7.261 13.870 0.787 1.00 22.26 231 LEU C O 1
ATOM 1316 N N . GLY C 1 82 ? 9.462 13.406 0.648 1.00 18.45 232 GLY C N 1
ATOM 1317 C CA . GLY C 1 82 ? 9.262 12.369 -0.371 1.00 21.32 232 GLY C CA 1
ATOM 1318 C C . GLY C 1 82 ? 8.637 11.097 0.200 1.00 23.20 232 GLY C C 1
ATOM 1319 O O . GLY C 1 82 ? 7.746 10.514 -0.422 1.00 25.87 232 GLY C O 1
ATOM 1320 N N . ARG C 1 83 ? 9.118 10.634 1.355 1.00 24.24 233 ARG C N 1
ATOM 1321 C CA . ARG C 1 83 ? 8.521 9.481 2.074 1.00 27.48 233 ARG C CA 1
ATOM 1322 C C . ARG C 1 83 ? 7.033 9.693 2.372 1.00 29.97 233 ARG C C 1
ATOM 1323 O O . ARG C 1 83 ? 6.256 8.706 2.380 1.00 31.08 233 ARG C O 1
ATOM 1331 N N . ASN C 1 84 ? 6.617 10.936 2.614 1.00 30.26 234 ASN C N 1
ATOM 1332 C CA . ASN C 1 84 ? 5.204 11.249 2.840 1.00 34.58 234 ASN C CA 1
ATOM 1333 C C . ASN C 1 84 ? 4.381 11.054 1.570 1.00 37.05 234 ASN C C 1
ATOM 1334 O O . ASN C 1 84 ? 3.185 10.772 1.658 1.00 43.88 234 ASN C O 1
#

Secondary structure (DSSP, 8-state):
-----S-GGGGSHHHHHHTTTT--TT--S-HHHHHHTTEEE-SSTT-EEETTT--EEE---TT--HHHHHHHH-TT-HHHHH-/-EE-/--SSHHHHHHTTTT--TT-SS-HHHHHHTTEEE-SSTT-EEETTT--EE----TT--HHHHHHHH-TT-HHHHHH-

Radius of gyration: 17.68 Å; Cα contacts (8 Å, |Δi|>4): 294; chains: 3; bounding box: 25×54×28 Å

InterPro domains:
  IPR001370 BIR repeat [PF00653] (29-93)
  IPR001370 BIR repeat [PF00653] (166-230)
  IPR001370 BIR repeat [PF00653] (268-330)
  IPR001370 BIR repeat [PS01282] (163-230)
  IPR001370 BIR repeat [PS01282] (265-330)
  IPR001370 BIR repeat [PS50143] (29-94)
  IPR001370 BIR repeat [PS50143] (166-231)
  IPR001370 BIR repeat [PS50143] (268-331)
  IPR001370 BIR repeat [SM00238] (24-95)
  IPR001370 BIR repeat [SM00238] (161-232)
  IPR001370 BIR repeat [SM00238] (263-332)
  IPR001370 BIR repeat [cd00022] (28-95)
  IPR001370 BIR repeat [cd00022] (164-232)
  IPR001370 BIR repeat [cd00022] (266-331)
  IPR001841 Zinc finger, RING-type [PS50089] (450-484)
  IPR001841 Zinc finger, RING-type [SM00184] (450-484)
  IPR011029 Death-like domain superfamily [G3DSA:1.10.533.10] (433-458)
  IPR042579 XIAP/BIRC8, UBA domain [cd14395] (370-419)
  IPR048875 BIRC2/3-like, UBA domain [PF21290] (371-418)
  IPR050784 Inhibitor of Apoptosis [PTHR10044] (25-497)

Organism: Homo sapiens (NCBI:txid9606)

Solvent-accessible surface area: 9151 Å² total; per-residue (Å²): 88,4,41,161,17,173,38,65,73,34,146,51,89,98,26,6,52,142,32,10,171,124,26,28,157,154,16,95,5,74,38,175,48,0,0,51,0,0,0,21,24,39,56,114,38,15,19,0,21,0,6,5,50,15,11,68,0,70,72,23,98,117,69,19,123,0,44,40,13,0,110,150,48,35,75,48,3,35,54,10,17,43,160,8,88,47,110,119,60,176,54,81,95,31,9,26,122,25,13,134,136,31,33,156,127,16,88,10,80,40,168,73,0,0,52,0,0,0,39,18,49,50,118,50,5,23,0,41,2,49,48,16,16,0,97,1,95,84,7,101,103,77,36,177,0,46,32,16,0,123,148,27,4,45,56,1,172,59,0,94,65,149,113

Foldseek 3Di:
DPFDWQAVVLVDLVSQLVQCPPPDPVQPDHSNQQSVLQWHDPPPANWIAHRFPGDIDDDDDPPDGNLVVCCVVPVPTPSNVVD/DDDD/DLPDLVVLLVLCPVQDPVDQDDSNQQSVLQWHQPNDANWIAHPQPRDIDHPDDHPDGNLVVCCVVPVVRPSNVVVD

Sequence (163 aa):
GTIYPRNPAMYSEEARLKSFQNWPDYAHLLTPRELASAGLYYTGIGDQVQCFACGGKLKNWEPGDRAWSSEHRRHFPNCFFVLGRAIAVAMYSEEARLKSFQNWPDYAHLTPRELASAGLYYTGIGDQVQCFACGGKLKNWEPGDRAWSEHRRHFPNCFFVLGRN

Nearest PDB structures (foldseek):
  4j3y-assembly1_A  TM=1.012E+00  e=1.240E-16  Homo sapiens
  4wvu-assembly1_A  TM=9.853E-01  e=1.626E-13  Homo sapiens
  6exw-assembly1_A  TM=9.916E-01  e=3.619E-09  Homo sapiens
  1q4q-assembly10_I  TM=9.803E-01  e=2.604E-09  Drosophila melanogaster
  1q4q-assembly8_G  TM=9.829E-01  e=1.265E-08  Drosophila melanogaster